Protein AF-A0A1Q7F848-F1 (afdb_monomer_lite)

Foldseek 3Di:
DPDDLVVLLVLLVVLQVVVVVCVVPPPDDLVLQLLLQQLLCCVPPVPCLCVVQVVVCVVPVDGDDRNRDRHDDPPSVSSVVLNVLNVDDSVRSSVVVVVVVVVVLVVVLVVVCVVVVDPDSNPVSVSSSVCSVCVVVVVVVVVVVVVVVVD

Sequence (151 aa):
MFMWPAFYWALAAVFWIRLVVLTAVTPRRPDTEGMWEGAHAYLTDPAHMYDAAAAYLARTHVIAPPGTLDAFVSPPPVAILAIPIALLPKQIGVQVWTAIDGAAILASLVLLFVLLAPRHRLATPVFWLIAAYFPPLFADLAAGQRGALRR

Secondary structure (DSSP, 8-state):
----HHHHHHHHHHHHHHHHHHHHH----HHHHHHHHHHHHHHH-TTTTTHHHHHHHHHHSSPPPTTSSTT--SSHHHHHHHHHHHTS-HHHHHHHHHHHHHHHHHHHHHHHHHHH---STTHHHHHHHHHHH-HHHHHHHHHHHHHHTT-

Radius of gyration: 19.14 Å; chains: 1; bounding box: 46×34×57 Å

Structure (mmCIF, N/CA/C/O backbone):
data_AF-A0A1Q7F848-F1
#
_entry.id   AF-A0A1Q7F848-F1
#
loop_
_atom_site.group_PDB
_atom_site.id
_atom_site.type_symbol
_atom_site.label_atom_id
_atom_site.label_alt_id
_atom_site.label_comp_id
_atom_site.label_asym_id
_atom_site.label_entity_id
_atom_site.label_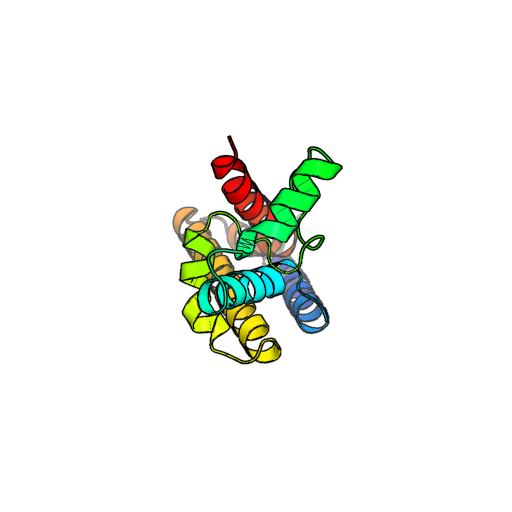seq_id
_atom_site.pdbx_PDB_ins_code
_atom_site.Cartn_x
_atom_site.Cartn_y
_atom_site.Cartn_z
_atom_site.occupancy
_atom_site.B_iso_or_equiv
_atom_site.auth_seq_id
_atom_site.auth_comp_id
_atom_site.auth_asym_id
_atom_site.auth_atom_id
_atom_site.pdbx_PDB_model_num
ATOM 1 N N . MET A 1 1 ? -30.527 1.388 25.561 1.00 46.25 1 MET A N 1
ATOM 2 C CA . MET A 1 1 ? -29.822 0.165 25.116 1.00 46.25 1 MET A CA 1
ATOM 3 C C . MET A 1 1 ? -28.390 0.237 25.622 1.00 46.25 1 MET A C 1
ATOM 5 O O . MET A 1 1 ? -27.682 1.169 25.267 1.00 46.25 1 MET A O 1
ATOM 9 N N . PHE A 1 2 ? -27.989 -0.668 26.515 1.00 54.28 2 PHE A N 1
ATOM 10 C CA . PHE A 1 2 ? -26.623 -0.725 27.048 1.00 54.28 2 PHE A CA 1
ATOM 11 C C . PHE A 1 2 ? -25.729 -1.333 25.956 1.00 54.28 2 PHE A C 1
ATOM 13 O O . PHE A 1 2 ? -25.717 -2.546 25.770 1.00 54.28 2 PHE A O 1
ATOM 20 N N . MET A 1 3 ? -25.075 -0.505 25.138 1.00 65.81 3 MET A N 1
ATOM 21 C CA . MET A 1 3 ? -24.185 -1.017 24.093 1.00 65.81 3 MET A CA 1
ATOM 22 C C . MET A 1 3 ? -22.845 -1.372 24.732 1.00 65.81 3 MET A C 1
ATOM 24 O O . MET A 1 3 ? -22.115 -0.500 25.201 1.00 65.81 3 MET A O 1
ATOM 28 N N . TRP A 1 4 ? -22.554 -2.668 24.804 1.00 81.19 4 TRP A N 1
ATOM 29 C CA . TRP A 1 4 ? -21.349 -3.182 25.439 1.00 81.19 4 TRP A CA 1
ATOM 30 C C . TRP A 1 4 ? -20.135 -2.914 24.539 1.00 81.19 4 TRP A C 1
ATOM 32 O O . TRP A 1 4 ? -20.142 -3.344 23.385 1.00 81.19 4 TRP A O 1
ATOM 42 N N . PRO A 1 5 ? -19.065 -2.267 25.038 1.00 83.69 5 PRO A N 1
ATOM 43 C CA . PRO A 1 5 ? -17.845 -2.029 24.260 1.00 83.69 5 PRO A CA 1
ATOM 44 C C . PRO A 1 5 ? -17.271 -3.300 23.615 1.00 83.69 5 PRO A C 1
ATOM 46 O O . PRO A 1 5 ? -16.729 -3.245 22.514 1.00 83.69 5 PRO A O 1
ATOM 49 N N . ALA A 1 6 ? -17.440 -4.452 24.274 1.00 87.75 6 ALA A N 1
ATOM 50 C CA . ALA A 1 6 ? -17.009 -5.759 23.784 1.00 87.75 6 ALA A CA 1
ATOM 51 C C . ALA A 1 6 ? -17.639 -6.143 22.433 1.00 87.75 6 ALA A C 1
ATOM 53 O O . ALA A 1 6 ? -16.966 -6.728 21.590 1.00 87.75 6 ALA A O 1
ATOM 54 N N . PHE A 1 7 ? -18.900 -5.770 22.195 1.00 89.88 7 PHE A N 1
ATOM 55 C CA . PHE A 1 7 ? -19.586 -6.054 20.934 1.00 89.88 7 PHE A CA 1
ATOM 56 C C . PHE A 1 7 ? -18.908 -5.352 19.750 1.00 89.88 7 PHE A C 1
ATOM 58 O O . PHE A 1 7 ? -18.654 -5.965 18.716 1.00 89.88 7 PHE A O 1
ATOM 65 N N . TYR A 1 8 ? -18.545 -4.078 19.917 1.00 89.25 8 TYR A N 1
ATOM 66 C CA . TYR A 1 8 ? -17.869 -3.315 18.867 1.00 89.25 8 TYR A CA 1
ATOM 67 C C . TYR A 1 8 ? -16.440 -3.787 18.621 1.00 89.25 8 TYR A C 1
ATOM 69 O O . TYR A 1 8 ? -15.997 -3.798 17.477 1.00 89.25 8 TYR A O 1
ATOM 77 N N . TRP A 1 9 ? -15.735 -4.224 19.667 1.00 92.56 9 TRP A N 1
ATOM 78 C CA . TRP A 1 9 ? -14.431 -4.864 19.507 1.00 92.56 9 TRP A CA 1
ATOM 79 C C . TRP A 1 9 ? -14.522 -6.174 18.726 1.00 92.56 9 TRP A C 1
ATOM 81 O O . TRP A 1 9 ? -13.710 -6.399 17.832 1.00 92.56 9 TRP A O 1
ATOM 91 N N . ALA A 1 10 ? -15.526 -7.006 19.014 1.00 92.00 10 ALA A N 1
ATOM 92 C CA . ALA A 1 10 ? -15.754 -8.242 18.274 1.00 92.00 10 ALA A CA 1
ATOM 93 C C . ALA A 1 10 ? -16.041 -7.961 16.790 1.00 92.00 10 ALA A C 1
ATOM 95 O O . ALA A 1 10 ? -15.434 -8.581 15.919 1.00 92.00 10 ALA A O 1
ATOM 96 N N . LEU A 1 11 ? -16.898 -6.978 16.489 1.00 91.88 11 LEU A N 1
ATOM 97 C CA . LEU A 1 11 ? -17.156 -6.564 15.107 1.00 91.88 11 LEU A CA 1
ATOM 98 C C . LEU A 1 11 ? -15.895 -6.036 14.418 1.00 91.88 11 LEU A C 1
ATOM 100 O O . LEU A 1 11 ? -15.599 -6.450 13.299 1.00 91.88 11 LEU A O 1
ATOM 104 N N . ALA A 1 12 ? -15.137 -5.159 15.080 1.00 90.81 12 ALA A N 1
ATOM 105 C CA . ALA A 1 12 ? -13.891 -4.637 14.530 1.00 90.81 12 ALA A CA 1
ATOM 106 C C . ALA A 1 12 ? -12.924 -5.781 14.191 1.00 90.81 12 ALA A C 1
ATOM 108 O O . ALA A 1 12 ? -12.391 -5.819 13.083 1.00 90.81 12 ALA A O 1
ATOM 109 N N . ALA A 1 13 ? -12.761 -6.752 15.096 1.00 91.31 13 ALA A N 1
ATOM 110 C CA . ALA A 1 13 ? -11.918 -7.922 14.869 1.00 91.31 13 ALA A CA 1
ATOM 111 C C . ALA A 1 13 ? -12.360 -8.724 13.635 1.00 91.31 13 ALA A C 1
ATOM 113 O O . ALA A 1 13 ? -11.523 -9.065 12.802 1.00 91.31 13 ALA A O 1
ATOM 114 N N . VAL A 1 14 ? -13.664 -8.969 13.466 1.00 93.81 14 VAL A N 1
ATOM 115 C CA . VAL A 1 14 ? -14.200 -9.674 12.288 1.00 93.81 14 VAL A CA 1
ATOM 116 C C . VAL A 1 14 ? -13.842 -8.949 10.988 1.00 93.81 14 VAL A C 1
ATOM 118 O O . VAL A 1 14 ? -13.380 -9.588 10.040 1.00 93.81 14 VAL A O 1
ATOM 121 N N . PHE A 1 15 ? -14.009 -7.626 10.929 1.00 90.44 15 PHE A N 1
ATOM 122 C CA . PHE A 1 15 ? -13.695 -6.862 9.717 1.00 90.44 15 PHE A CA 1
ATOM 123 C C . PHE A 1 15 ? -12.194 -6.788 9.430 1.00 90.44 15 PHE A C 1
ATOM 125 O O . PHE A 1 15 ? -11.798 -6.917 8.272 1.00 90.44 15 PHE A O 1
ATOM 132 N N . TRP A 1 16 ? -11.354 -6.671 10.460 1.00 88.31 16 TRP A N 1
ATOM 133 C CA . TRP A 1 16 ? -9.899 -6.736 10.302 1.00 88.31 16 TRP A CA 1
ATOM 134 C C . TRP A 1 16 ? -9.431 -8.109 9.812 1.00 88.31 16 TRP A C 1
ATOM 136 O O . TRP A 1 16 ? -8.642 -8.183 8.873 1.00 88.31 16 TRP A O 1
ATOM 146 N N . ILE A 1 17 ? -9.955 -9.199 10.382 1.00 90.88 17 ILE A N 1
ATOM 147 C CA . ILE A 1 17 ? -9.649 -10.561 9.918 1.00 90.88 17 ILE A CA 1
ATOM 148 C C . ILE A 1 17 ? -10.075 -10.720 8.459 1.00 90.88 17 ILE A C 1
ATOM 150 O O . ILE A 1 17 ? -9.287 -11.187 7.639 1.00 90.88 17 ILE A O 1
ATOM 154 N N . ARG A 1 18 ? -11.290 -10.281 8.108 1.00 88.62 18 ARG A N 1
ATOM 155 C CA . ARG A 1 18 ? -11.772 -10.295 6.723 1.00 88.62 18 ARG A CA 1
ATOM 156 C C . ARG A 1 18 ? -10.825 -9.533 5.795 1.00 88.62 18 ARG A C 1
ATOM 158 O O . ARG A 1 18 ? -10.496 -10.056 4.735 1.00 88.62 18 ARG A O 1
ATOM 165 N N . LEU A 1 19 ? -10.385 -8.333 6.176 1.00 85.25 19 LEU A N 1
ATOM 166 C CA . LEU A 1 19 ? -9.449 -7.527 5.387 1.00 85.25 19 LEU A CA 1
ATOM 167 C C . LEU A 1 19 ? -8.128 -8.271 5.152 1.00 85.25 19 LEU A C 1
ATOM 169 O O . LEU A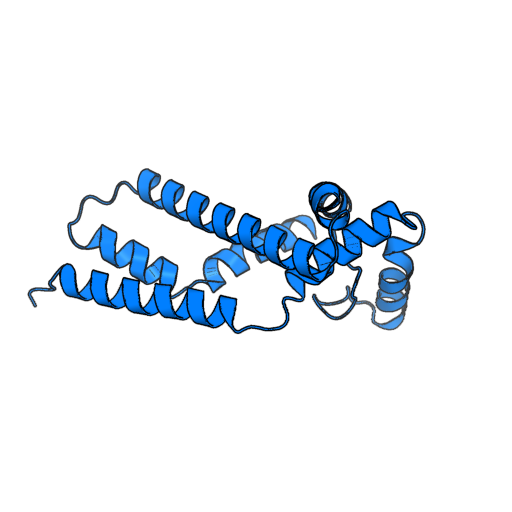 1 19 ? -7.674 -8.354 4.012 1.00 85.25 19 LEU A O 1
ATOM 173 N N . VAL A 1 20 ? -7.540 -8.849 6.203 1.00 85.00 20 VAL A N 1
ATOM 174 C CA . VAL A 1 20 ? -6.282 -9.607 6.110 1.00 85.00 20 VAL A CA 1
ATOM 175 C C . VAL A 1 20 ? -6.446 -10.838 5.224 1.00 85.00 20 VAL A C 1
ATOM 177 O O . VAL A 1 20 ? -5.630 -11.057 4.331 1.00 85.00 20 VAL A O 1
ATOM 180 N N . VAL A 1 21 ? -7.520 -11.610 5.416 1.00 87.19 21 VAL A N 1
ATOM 181 C CA . VAL A 1 21 ? -7.805 -12.805 4.611 1.00 87.19 21 VAL A CA 1
ATOM 182 C C . VAL A 1 21 ? -7.979 -12.431 3.145 1.00 87.19 21 VAL A C 1
ATOM 184 O O . VAL A 1 21 ? -7.303 -13.010 2.301 1.00 87.19 21 VAL A O 1
ATOM 187 N N . LEU A 1 22 ? -8.819 -11.436 2.836 1.00 83.75 22 LEU A N 1
ATOM 188 C CA . LEU A 1 22 ? -9.024 -10.975 1.460 1.00 83.75 22 LEU A CA 1
ATOM 189 C C . LEU A 1 22 ? -7.715 -10.486 0.835 1.00 83.75 22 LEU A C 1
ATOM 191 O O . LEU A 1 22 ? -7.414 -10.836 -0.302 1.00 83.75 22 LEU A O 1
ATOM 195 N N . THR A 1 23 ? -6.900 -9.751 1.589 1.00 79.44 23 THR A N 1
ATOM 196 C CA . THR A 1 23 ? -5.591 -9.282 1.117 1.00 79.44 23 THR A CA 1
ATOM 197 C C . THR A 1 23 ? -4.648 -10.448 0.817 1.00 79.44 23 THR A C 1
ATOM 199 O O . THR A 1 23 ? -3.952 -10.414 -0.197 1.00 79.44 23 THR A O 1
ATOM 202 N N . ALA A 1 24 ? -4.631 -11.485 1.658 1.00 81.75 24 ALA A N 1
ATOM 203 C CA . ALA A 1 24 ? -3.757 -12.647 1.508 1.00 81.75 24 ALA A CA 1
ATOM 204 C C . ALA A 1 24 ? -4.163 -13.565 0.345 1.00 81.75 24 ALA A C 1
ATOM 206 O O . ALA A 1 24 ? -3.291 -14.098 -0.336 1.00 81.75 24 ALA A O 1
ATOM 207 N N . VAL A 1 25 ? -5.467 -13.744 0.102 1.00 83.94 25 VAL A N 1
ATOM 208 C CA . VAL A 1 25 ? -5.964 -14.641 -0.959 1.00 83.94 25 VAL A CA 1
ATOM 209 C C . VAL A 1 25 ? -6.091 -13.966 -2.324 1.00 83.94 25 VAL A C 1
ATOM 211 O O . VAL A 1 25 ? -6.320 -14.656 -3.312 1.00 83.94 25 VAL A O 1
ATOM 214 N N . THR A 1 26 ? -5.960 -12.637 -2.402 1.00 80.12 26 THR A N 1
ATOM 215 C CA . THR A 1 26 ? -6.032 -11.904 -3.673 1.00 80.12 26 THR A CA 1
ATOM 216 C C . THR A 1 26 ? -4.745 -12.134 -4.480 1.00 80.12 26 THR A C 1
ATOM 218 O O . THR A 1 26 ? -3.682 -11.671 -4.062 1.00 80.12 26 THR A O 1
ATOM 221 N N . PRO A 1 27 ? -4.812 -12.822 -5.637 1.00 71.25 27 PRO A N 1
ATOM 222 C CA . PRO A 1 27 ? -3.623 -13.304 -6.344 1.00 71.25 27 PRO A CA 1
ATOM 223 C C . PRO A 1 27 ? -2.935 -12.235 -7.201 1.00 71.25 27 PRO A C 1
ATOM 225 O O . PRO A 1 27 ? -1.772 -12.404 -7.555 1.00 71.25 27 PRO A O 1
ATOM 228 N N . ARG A 1 28 ? -3.639 -11.152 -7.552 1.00 76.50 28 ARG A N 1
ATOM 229 C CA . ARG A 1 28 ? -3.103 -10.040 -8.345 1.00 76.50 28 ARG A CA 1
ATOM 230 C C . ARG A 1 28 ? -3.324 -8.710 -7.657 1.00 76.50 28 ARG A C 1
ATOM 232 O O . ARG A 1 28 ? -4.400 -8.467 -7.112 1.00 76.50 28 ARG A O 1
ATOM 239 N N . ARG A 1 29 ? -2.321 -7.841 -7.732 1.00 77.12 29 ARG A N 1
ATOM 240 C CA . ARG A 1 29 ? -2.362 -6.484 -7.176 1.00 77.12 29 ARG A CA 1
ATOM 241 C C . ARG A 1 29 ? -1.880 -5.511 -8.252 1.00 77.12 29 ARG A C 1
ATOM 243 O O . ARG A 1 29 ? -0.717 -5.119 -8.208 1.00 77.12 29 ARG A O 1
ATOM 250 N N . PRO A 1 30 ? -2.748 -5.129 -9.209 1.00 75.38 30 PRO A N 1
ATOM 251 C CA . PRO A 1 30 ? -2.366 -4.308 -10.361 1.00 75.38 30 PRO A CA 1
ATOM 252 C C . PRO A 1 30 ? -1.671 -3.007 -9.955 1.00 75.38 30 PRO A C 1
ATOM 254 O O . PRO A 1 30 ? -0.692 -2.603 -10.566 1.00 75.38 30 PRO A O 1
ATOM 257 N N . ASP A 1 31 ? -2.136 -2.391 -8.870 1.00 73.12 31 ASP A N 1
ATOM 258 C CA . ASP A 1 31 ? -1.594 -1.143 -8.337 1.00 73.12 31 ASP A CA 1
ATOM 259 C C . ASP A 1 31 ? -0.124 -1.295 -7.928 1.00 73.12 31 ASP A C 1
ATOM 261 O O . ASP A 1 31 ? 0.707 -0.440 -8.220 1.00 73.12 31 ASP A O 1
ATOM 265 N N . THR A 1 32 ? 0.195 -2.402 -7.256 1.00 78.94 32 THR A N 1
ATOM 266 C CA . THR A 1 32 ? 1.537 -2.713 -6.762 1.00 78.94 32 THR A CA 1
ATOM 267 C C . THR A 1 32 ? 2.433 -3.284 -7.861 1.00 78.94 32 THR A C 1
ATOM 269 O O . THR A 1 32 ? 3.619 -2.966 -7.925 1.00 78.94 32 THR A O 1
ATOM 272 N N . GLU A 1 33 ? 1.870 -4.120 -8.734 1.00 83.88 33 GLU A N 1
ATOM 273 C CA . GLU A 1 33 ? 2.547 -4.637 -9.924 1.00 83.88 33 GLU A CA 1
ATOM 274 C C . GLU A 1 33 ? 2.993 -3.482 -10.823 1.00 83.88 33 GLU A C 1
ATOM 276 O O . GLU A 1 33 ? 4.163 -3.446 -11.200 1.00 83.88 33 GLU A O 1
ATOM 281 N N . GLY A 1 34 ? 2.128 -2.484 -11.025 1.00 79.81 34 GLY A N 1
ATOM 282 C CA . GLY A 1 34 ? 2.458 -1.276 -11.771 1.00 79.81 34 GLY A CA 1
ATOM 283 C C . GLY A 1 34 ? 3.613 -0.488 -11.151 1.00 79.81 34 GLY A C 1
ATOM 284 O O . GLY A 1 34 ? 4.483 -0.027 -11.880 1.00 79.81 34 GLY A O 1
ATOM 285 N N . MET A 1 35 ? 3.697 -0.383 -9.816 1.00 83.31 35 MET A N 1
ATOM 286 C CA . MET A 1 35 ? 4.837 0.275 -9.148 1.00 83.31 35 MET A CA 1
ATOM 287 C C . MET A 1 35 ? 6.161 -0.433 -9.438 1.00 83.31 35 MET A C 1
ATOM 289 O O . MET A 1 35 ? 7.163 0.227 -9.724 1.00 83.31 35 MET A O 1
ATOM 293 N N . TRP A 1 36 ? 6.161 -1.768 -9.400 1.00 88.25 36 TRP A N 1
ATOM 294 C CA . TRP A 1 36 ? 7.338 -2.556 -9.760 1.00 88.25 36 TRP A CA 1
ATOM 295 C C . TRP A 1 36 ? 7.688 -2.371 -11.240 1.00 88.25 36 TRP A C 1
ATOM 297 O O . TRP A 1 36 ? 8.843 -2.109 -11.562 1.00 88.25 36 TRP A O 1
ATOM 307 N N . GLU A 1 37 ? 6.701 -2.453 -12.133 1.00 86.00 37 GLU A N 1
ATOM 308 C CA . GLU A 1 37 ? 6.900 -2.350 -13.584 1.00 86.00 37 GLU A CA 1
ATOM 309 C C . GLU A 1 37 ? 7.392 -0.967 -14.001 1.00 86.00 37 GLU A C 1
ATOM 311 O O . GLU A 1 37 ? 8.330 -0.865 -14.789 1.00 86.00 37 GLU A O 1
ATOM 316 N N . GLY A 1 38 ? 6.840 0.096 -13.419 1.00 84.25 38 GLY A N 1
ATOM 317 C CA . GLY A 1 38 ? 7.290 1.455 -13.688 1.00 84.25 38 GLY A CA 1
ATOM 318 C C . GLY A 1 38 ? 8.712 1.718 -13.193 1.00 84.25 38 GLY A C 1
ATOM 319 O O . GLY A 1 38 ? 9.517 2.301 -13.913 1.00 84.25 38 GLY A O 1
ATOM 320 N N . ALA A 1 39 ? 9.066 1.256 -11.993 1.00 87.50 39 ALA A N 1
ATOM 321 C CA . ALA A 1 39 ? 10.432 1.387 -11.488 1.00 87.50 39 ALA A CA 1
ATOM 322 C C . ALA A 1 39 ? 11.433 0.508 -12.254 1.00 87.50 39 ALA A C 1
ATOM 324 O O . ALA A 1 39 ? 12.563 0.927 -12.500 1.00 87.50 39 ALA A O 1
ATOM 325 N N . HIS A 1 40 ? 11.021 -0.685 -12.683 1.00 88.00 40 HIS A N 1
ATOM 326 C CA . HIS A 1 40 ? 11.847 -1.550 -13.517 1.00 88.00 40 HIS A CA 1
ATOM 327 C C . HIS A 1 40 ? 12.089 -0.938 -14.905 1.00 88.00 40 HIS A C 1
ATOM 329 O O . HIS A 1 40 ? 13.227 -0.922 -15.375 1.00 88.00 40 HIS A O 1
ATOM 335 N N . ALA A 1 41 ? 11.056 -0.365 -15.529 1.00 85.62 41 ALA A N 1
ATOM 336 C CA . ALA A 1 41 ? 11.180 0.377 -16.783 1.00 85.62 41 ALA A CA 1
ATOM 337 C C . ALA A 1 41 ? 12.103 1.595 -16.629 1.00 85.62 41 ALA A C 1
ATOM 339 O O . ALA A 1 41 ? 12.976 1.808 -17.463 1.00 85.62 41 ALA A O 1
ATOM 340 N N . TYR A 1 42 ? 11.999 2.331 -15.517 1.00 86.38 42 TYR A N 1
ATOM 341 C CA . TYR A 1 42 ? 12.901 3.446 -15.217 1.00 86.38 42 TYR A CA 1
ATOM 342 C C . TYR A 1 42 ? 14.379 3.018 -15.135 1.00 86.38 42 TYR A C 1
ATOM 344 O O . TYR A 1 42 ? 15.262 3.760 -15.557 1.00 86.38 42 TYR A O 1
ATOM 352 N N . LEU A 1 43 ? 14.664 1.825 -14.602 1.00 87.38 43 LEU A N 1
ATOM 353 C CA . LEU A 1 43 ? 16.031 1.300 -14.491 1.00 87.38 43 LEU A CA 1
ATOM 354 C C . LEU A 1 43 ? 16.585 0.741 -15.808 1.00 87.38 43 LEU A C 1
ATOM 356 O O . LEU A 1 43 ? 17.801 0.726 -15.989 1.00 87.38 43 LEU A O 1
ATOM 360 N N . THR A 1 44 ? 15.720 0.237 -16.687 1.00 89.12 44 THR A N 1
ATOM 361 C CA . THR A 1 44 ? 16.126 -0.524 -17.881 1.00 89.12 44 THR A CA 1
ATOM 362 C C . THR A 1 44 ? 16.062 0.295 -19.164 1.00 89.12 44 THR A C 1
ATOM 364 O O . THR A 1 44 ? 16.983 0.212 -19.973 1.00 89.12 44 THR A O 1
ATOM 367 N N . ASP A 1 45 ? 15.020 1.106 -19.337 1.00 86.06 45 ASP A N 1
ATOM 368 C CA . ASP A 1 45 ? 14.833 1.976 -20.497 1.00 86.06 45 ASP A CA 1
ATOM 369 C C . ASP A 1 45 ? 14.011 3.231 -20.126 1.00 86.06 45 ASP A C 1
ATOM 371 O O . ASP A 1 45 ? 12.832 3.362 -20.478 1.00 86.06 45 ASP A O 1
ATOM 375 N N . PRO A 1 46 ? 14.611 4.184 -19.386 1.00 83.62 46 PRO A N 1
ATOM 376 C CA . PRO A 1 46 ? 13.901 5.371 -18.912 1.00 83.62 46 PRO A CA 1
ATOM 377 C C . PRO A 1 46 ? 13.400 6.272 -20.049 1.00 83.62 46 PRO A C 1
ATOM 379 O O . PRO A 1 46 ? 12.453 7.030 -19.842 1.00 83.62 46 PRO A O 1
ATOM 382 N N . ALA A 1 47 ? 14.019 6.207 -21.234 1.00 84.00 47 ALA A N 1
ATOM 383 C CA . ALA A 1 47 ? 13.653 7.039 -22.377 1.00 84.00 47 ALA A CA 1
ATOM 384 C C . ALA A 1 47 ? 12.312 6.621 -22.999 1.00 84.00 47 ALA A C 1
ATOM 386 O O . ALA A 1 47 ? 11.550 7.493 -23.412 1.00 84.00 47 ALA A O 1
ATOM 387 N N . HIS A 1 48 ? 12.003 5.320 -23.004 1.00 83.06 48 HIS A N 1
ATOM 388 C CA . HIS A 1 48 ? 10.798 4.765 -23.638 1.00 83.06 48 HIS A CA 1
ATOM 389 C C . HIS A 1 48 ? 9.737 4.294 -22.630 1.00 83.06 48 HIS A C 1
ATOM 391 O O . HIS A 1 48 ? 8.705 3.735 -23.006 1.00 83.06 48 HIS A O 1
ATOM 397 N N . MET A 1 49 ? 9.939 4.558 -21.334 1.00 79.88 49 MET A N 1
ATOM 398 C CA . MET A 1 49 ? 9.024 4.168 -20.252 1.00 79.88 49 MET A CA 1
ATOM 399 C C . MET A 1 49 ? 7.566 4.618 -20.484 1.00 79.88 49 MET A C 1
ATOM 401 O O . MET A 1 49 ? 6.632 3.947 -20.045 1.00 79.88 49 MET A O 1
ATOM 405 N N . TYR A 1 50 ? 7.350 5.734 -21.187 1.00 81.75 50 TYR A N 1
ATOM 406 C CA . TYR A 1 50 ? 6.018 6.290 -21.445 1.00 81.75 50 TYR A CA 1
ATOM 407 C C . TYR A 1 50 ? 5.492 6.047 -22.862 1.00 81.75 50 TYR A C 1
ATOM 409 O O . TYR A 1 50 ? 4.379 6.481 -23.157 1.00 81.75 50 TYR A O 1
ATOM 417 N N . ASP A 1 51 ? 6.207 5.328 -23.726 1.00 86.44 51 ASP A N 1
ATOM 418 C CA . ASP A 1 51 ? 5.814 5.144 -25.130 1.00 86.44 51 ASP A CA 1
ATOM 419 C C . ASP A 1 51 ? 4.462 4.444 -25.270 1.00 86.44 51 ASP A C 1
ATOM 421 O O . ASP A 1 51 ? 3.596 4.871 -26.037 1.00 86.44 51 ASP A O 1
ATOM 425 N N . ALA A 1 52 ? 4.233 3.398 -24.471 1.00 81.88 52 ALA A N 1
ATOM 426 C CA . ALA A 1 52 ? 2.959 2.684 -24.453 1.00 81.88 52 ALA A CA 1
ATOM 427 C C . ALA A 1 52 ? 1.803 3.590 -23.991 1.00 81.88 52 ALA A C 1
ATOM 429 O O . ALA A 1 52 ? 0.701 3.531 -24.543 1.00 81.88 52 ALA A O 1
ATOM 430 N N . ALA A 1 53 ? 2.065 4.469 -23.020 1.00 79.44 53 ALA A N 1
ATOM 431 C CA . ALA A 1 53 ? 1.093 5.438 -22.526 1.00 79.44 53 ALA A CA 1
ATOM 432 C C . ALA A 1 53 ? 0.823 6.551 -23.543 1.00 79.44 53 ALA A C 1
ATOM 434 O O . ALA A 1 53 ? -0.334 6.911 -23.753 1.00 79.44 53 ALA A O 1
ATOM 435 N N . ALA A 1 54 ? 1.859 7.041 -24.224 1.00 83.06 54 ALA A N 1
ATOM 436 C CA . ALA A 1 54 ? 1.745 8.015 -25.300 1.00 83.06 54 ALA A CA 1
ATOM 437 C C . ALA A 1 54 ? 0.945 7.443 -26.479 1.00 83.06 54 ALA A C 1
ATOM 439 O O . ALA A 1 54 ? 0.023 8.093 -26.970 1.00 83.06 54 ALA A O 1
ATOM 440 N N . ALA A 1 55 ? 1.214 6.197 -26.877 1.00 86.94 55 ALA A N 1
ATOM 441 C CA . ALA A 1 55 ? 0.464 5.510 -27.924 1.00 86.94 55 ALA A CA 1
ATOM 442 C C . ALA A 1 55 ? -1.001 5.254 -27.525 1.00 86.94 55 ALA A C 1
ATOM 444 O O . ALA A 1 55 ? -1.904 5.381 -28.356 1.00 86.94 55 ALA A O 1
ATOM 445 N N . TYR A 1 56 ? -1.261 4.902 -26.261 1.00 83.19 56 TYR A N 1
ATOM 446 C CA . TYR A 1 56 ? -2.621 4.742 -25.744 1.00 83.19 56 TYR A CA 1
ATOM 447 C C . TYR A 1 56 ? -3.382 6.072 -25.746 1.00 83.19 56 TYR A C 1
ATOM 449 O O . TYR A 1 56 ? -4.508 6.132 -26.248 1.00 83.19 56 TYR A O 1
ATOM 457 N N . LEU A 1 57 ? -2.755 7.139 -25.246 1.00 84.06 57 LEU A N 1
ATOM 458 C CA . LEU A 1 57 ? -3.318 8.486 -25.218 1.00 84.06 57 LEU A CA 1
ATOM 459 C C . LEU A 1 57 ? -3.593 8.999 -26.635 1.00 84.06 57 LEU A C 1
ATOM 461 O O . LEU A 1 57 ? -4.667 9.533 -26.885 1.00 84.06 57 LEU A O 1
ATOM 465 N N . ALA A 1 58 ? -2.679 8.771 -27.578 1.00 87.06 58 ALA A N 1
ATOM 466 C CA . ALA A 1 58 ? -2.848 9.174 -28.972 1.00 87.06 58 ALA A CA 1
ATOM 467 C C . ALA A 1 58 ? -4.043 8.484 -29.652 1.00 87.06 58 ALA A C 1
ATOM 469 O O . ALA A 1 58 ? -4.712 9.087 -30.486 1.00 87.06 58 ALA A O 1
ATOM 470 N N . ARG A 1 59 ? -4.339 7.225 -29.296 1.00 87.94 59 ARG A N 1
ATOM 471 C CA . ARG A 1 59 ? -5.483 6.486 -29.858 1.00 87.94 59 ARG A CA 1
ATOM 472 C C . ARG A 1 59 ? -6.801 6.821 -29.170 1.00 87.94 59 ARG A C 1
ATOM 474 O O . ARG A 1 59 ? -7.820 6.999 -29.829 1.00 87.94 59 ARG A O 1
ATOM 481 N N . THR A 1 60 ? -6.797 6.861 -27.843 1.00 84.44 60 THR A N 1
ATOM 482 C CA . THR A 1 60 ? -8.028 6.906 -27.038 1.00 84.44 60 THR A CA 1
ATOM 483 C C . THR A 1 60 ? -8.378 8.300 -26.544 1.00 84.44 60 THR A C 1
ATOM 485 O O . THR A 1 60 ? -9.503 8.511 -26.108 1.00 84.44 60 THR A O 1
ATOM 488 N N . HIS A 1 61 ? -7.440 9.247 -26.625 1.00 81.69 61 HIS A N 1
ATOM 489 C CA . HIS A 1 61 ? -7.560 10.606 -26.092 1.00 81.69 61 HIS A CA 1
ATOM 490 C C . HIS A 1 61 ? -7.801 10.642 -24.571 1.00 81.69 61 HIS A C 1
ATOM 492 O O . HIS A 1 61 ? -8.219 11.661 -24.024 1.00 81.69 61 HIS A O 1
ATOM 498 N N . VAL A 1 62 ? -7.521 9.535 -23.873 1.00 79.69 62 VAL A N 1
ATOM 499 C CA . VAL A 1 62 ? -7.685 9.388 -22.425 1.00 79.69 62 VAL A CA 1
ATOM 500 C C . VAL A 1 62 ? -6.420 8.766 -21.832 1.00 79.69 62 VAL A C 1
ATOM 502 O O . VAL A 1 62 ? -5.748 7.951 -22.462 1.00 79.69 62 VAL A O 1
ATOM 505 N N . ILE A 1 63 ? -6.082 9.154 -20.601 1.00 71.06 63 ILE A N 1
ATOM 506 C CA . ILE A 1 63 ? -4.996 8.525 -19.843 1.00 71.06 63 ILE A CA 1
ATOM 507 C C . ILE A 1 63 ? -5.418 7.101 -19.475 1.00 71.06 63 ILE A C 1
ATOM 509 O O . ILE A 1 63 ? -6.511 6.889 -18.953 1.00 71.06 63 ILE A O 1
ATOM 513 N N . ALA A 1 64 ? -4.532 6.141 -19.720 1.00 69.12 64 ALA A N 1
ATOM 514 C CA . ALA A 1 64 ? -4.737 4.738 -19.395 1.00 69.12 64 ALA A CA 1
ATOM 515 C C . ALA A 1 64 ? -5.208 4.553 -17.932 1.00 69.12 64 ALA A C 1
ATOM 517 O O . ALA A 1 64 ? -4.517 4.999 -17.006 1.00 69.12 64 ALA A O 1
ATOM 518 N N . PRO A 1 65 ? -6.383 3.931 -17.698 1.00 65.69 65 PRO A N 1
ATOM 519 C CA . PRO A 1 65 ? -6.820 3.575 -16.353 1.00 65.69 65 PRO A CA 1
ATOM 520 C C . PRO A 1 65 ? -5.804 2.651 -15.658 1.00 65.69 65 PRO A C 1
ATOM 522 O O . PRO A 1 65 ? -5.113 1.885 -16.337 1.00 65.69 65 PRO A O 1
ATOM 525 N N . PRO A 1 66 ? -5.712 2.666 -14.317 1.00 62.69 66 PRO A N 1
ATOM 526 C CA . PRO A 1 66 ? -4.861 1.728 -13.582 1.00 62.69 66 PRO A CA 1
ATOM 527 C C . PRO A 1 66 ? -5.109 0.273 -14.011 1.00 62.69 66 PRO A C 1
ATOM 529 O O . PRO A 1 66 ? -6.257 -0.135 -14.179 1.00 62.69 66 PRO A O 1
ATOM 532 N N . GLY A 1 67 ? -4.036 -0.495 -14.221 1.00 63.41 67 GLY A N 1
ATOM 533 C CA . GLY A 1 67 ? -4.107 -1.896 -14.657 1.00 63.41 67 GLY A CA 1
ATOM 534 C C . GLY A 1 67 ? -4.384 -2.121 -16.151 1.00 63.41 67 GLY A C 1
ATOM 535 O O . GLY A 1 67 ? -4.494 -3.271 -16.563 1.00 63.41 67 GLY A O 1
ATOM 536 N N . THR A 1 68 ? -4.501 -1.065 -16.970 1.00 65.38 68 THR A N 1
ATOM 537 C CA . THR A 1 68 ? -4.603 -1.197 -18.444 1.00 65.38 68 THR A CA 1
ATOM 538 C C . THR A 1 68 ? -3.253 -1.171 -19.154 1.00 65.38 68 THR A C 1
ATOM 540 O O . THR A 1 68 ? -3.122 -1.720 -20.245 1.00 65.38 68 THR A O 1
ATOM 543 N N . LEU A 1 69 ? -2.255 -0.546 -18.532 1.00 65.62 69 LEU A N 1
ATOM 544 C CA . LEU A 1 69 ? -0.862 -0.580 -18.945 1.00 65.62 69 LEU A CA 1
ATOM 545 C C . LEU A 1 69 ? -0.042 -1.070 -17.759 1.00 65.62 69 LEU A C 1
ATOM 547 O O . LEU A 1 69 ? -0.154 -0.504 -16.672 1.00 65.62 69 LEU A O 1
ATOM 551 N N . ASP A 1 70 ? 0.782 -2.079 -18.009 1.00 57.75 70 ASP A N 1
ATOM 552 C CA . ASP A 1 70 ? 1.671 -2.686 -17.019 1.00 57.75 70 ASP A CA 1
ATOM 553 C C . ASP A 1 70 ? 2.636 -1.621 -16.435 1.00 57.75 70 ASP A C 1
ATOM 555 O O . ASP A 1 70 ? 2.665 -1.346 -15.240 1.00 57.75 70 ASP A O 1
ATOM 559 N N . ALA A 1 71 ? 3.325 -0.853 -17.285 1.00 58.94 71 ALA A N 1
ATOM 560 C CA . ALA A 1 71 ? 4.353 0.103 -16.850 1.00 58.94 71 ALA A CA 1
ATOM 561 C C . ALA A 1 71 ? 3.897 1.576 -16.737 1.00 58.94 71 ALA A C 1
ATOM 563 O O . ALA A 1 71 ? 4.685 2.483 -17.008 1.00 58.94 71 ALA A O 1
ATOM 564 N N . PHE A 1 72 ? 2.647 1.871 -16.354 1.00 64.44 72 PHE A N 1
ATOM 565 C CA . PHE A 1 72 ? 2.215 3.271 -16.186 1.00 64.44 72 PHE A CA 1
ATOM 566 C C . PHE A 1 72 ? 2.231 3.741 -14.723 1.00 64.44 72 PHE A C 1
ATOM 568 O O . PHE A 1 72 ? 1.208 3.752 -14.036 1.00 64.44 72 PHE A O 1
ATOM 575 N N . VAL A 1 73 ? 3.398 4.207 -14.264 1.00 65.31 73 VAL A N 1
ATOM 576 C CA . VAL A 1 73 ? 3.557 4.911 -12.979 1.00 65.31 73 VAL A CA 1
ATOM 577 C C . VAL A 1 73 ? 3.695 6.403 -13.234 1.00 65.31 73 VAL A C 1
ATOM 579 O O . VAL A 1 73 ? 4.600 6.845 -13.931 1.00 65.31 73 VAL A O 1
ATOM 582 N N . SER A 1 74 ? 2.798 7.195 -12.650 1.00 58.16 74 SER A N 1
ATOM 583 C CA . SER A 1 74 ? 2.835 8.654 -12.729 1.00 58.16 74 SER A CA 1
ATOM 584 C C . SER A 1 74 ? 2.538 9.260 -11.357 1.00 58.16 74 SER A C 1
ATOM 586 O O . SER A 1 74 ? 1.584 8.809 -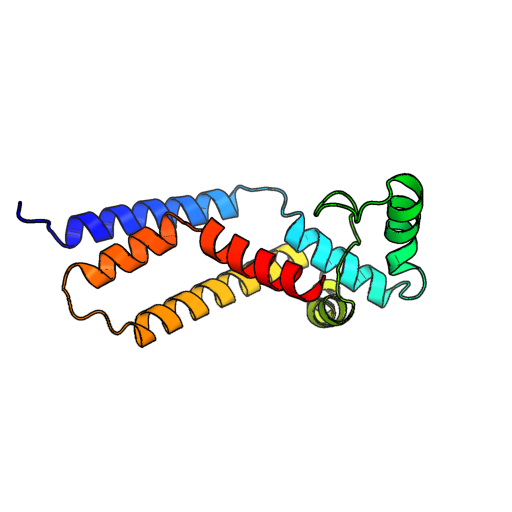10.707 1.00 58.16 74 SER A O 1
ATOM 588 N N . PRO A 1 75 ? 3.295 10.289 -10.922 1.00 65.00 75 PRO A N 1
ATOM 589 C CA . PRO A 1 75 ? 4.380 10.983 -11.644 1.00 65.00 75 PRO A CA 1
ATOM 590 C C . PRO A 1 75 ? 5.752 10.257 -11.594 1.00 65.00 75 PRO A C 1
ATOM 592 O O . PRO A 1 75 ? 5.956 9.428 -10.707 1.00 65.00 75 PRO A O 1
ATOM 595 N N . PRO A 1 76 ? 6.718 10.585 -12.488 1.00 66.62 76 PRO A N 1
ATOM 596 C CA . PRO A 1 76 ? 8.031 9.920 -12.570 1.00 66.62 76 PRO A CA 1
ATOM 597 C C . PRO A 1 76 ? 8.804 9.776 -11.243 1.00 66.62 76 PRO A C 1
ATOM 599 O O . PRO A 1 76 ? 9.410 8.727 -11.028 1.00 66.62 76 PRO A O 1
ATOM 602 N N . PRO A 1 77 ? 8.763 10.746 -10.302 1.00 73.94 77 PRO A N 1
ATOM 603 C CA . PRO A 1 77 ? 9.408 10.585 -8.998 1.00 73.94 77 PRO A CA 1
ATOM 604 C C . PRO A 1 77 ? 8.886 9.399 -8.174 1.00 73.94 77 PRO A C 1
ATOM 606 O O . PRO A 1 77 ? 9.616 8.867 -7.345 1.00 73.94 77 PRO A O 1
ATOM 609 N N . VAL A 1 78 ? 7.649 8.945 -8.406 1.00 73.69 78 VAL A N 1
ATOM 610 C CA . VAL A 1 78 ? 7.102 7.759 -7.727 1.00 73.69 78 VAL A CA 1
ATOM 611 C C . VAL A 1 78 ? 7.813 6.488 -8.191 1.00 73.69 78 VAL A C 1
ATOM 613 O O . VAL A 1 78 ? 8.085 5.614 -7.371 1.00 73.69 78 VAL A O 1
ATOM 616 N N . ALA A 1 79 ? 8.202 6.409 -9.468 1.00 78.56 79 ALA A N 1
ATOM 617 C CA . ALA A 1 79 ? 8.997 5.291 -9.973 1.00 78.56 79 ALA A CA 1
ATOM 618 C C . ALA A 1 79 ? 10.377 5.236 -9.295 1.00 78.56 79 ALA A C 1
ATOM 620 O O . ALA A 1 79 ? 10.857 4.155 -8.965 1.00 78.56 79 ALA A O 1
ATOM 621 N N . ILE A 1 80 ? 10.974 6.396 -8.992 1.00 83.44 80 ILE A N 1
ATOM 622 C CA . ILE A 1 80 ? 12.248 6.478 -8.260 1.00 83.44 80 ILE A CA 1
ATOM 623 C C . ILE A 1 80 ? 12.112 5.902 -6.844 1.00 83.44 80 ILE A C 1
ATOM 625 O O . ILE A 1 80 ? 12.974 5.143 -6.404 1.00 83.44 80 ILE A O 1
ATOM 629 N N . LEU A 1 81 ? 11.019 6.207 -6.139 1.00 83.38 81 LEU A N 1
ATOM 630 C CA . LEU A 1 81 ? 10.764 5.666 -4.796 1.00 83.38 81 LEU A CA 1
ATOM 631 C C . LEU A 1 81 ? 10.617 4.138 -4.791 1.00 83.38 81 LEU A C 1
ATOM 633 O O . LEU A 1 81 ? 10.954 3.491 -3.801 1.00 83.38 81 LEU A O 1
ATOM 637 N N . ALA A 1 82 ? 10.150 3.561 -5.898 1.00 85.69 82 ALA A N 1
ATOM 638 C CA . ALA A 1 82 ? 9.996 2.121 -6.063 1.00 85.69 82 ALA A CA 1
ATOM 639 C C . ALA A 1 82 ? 11.268 1.400 -6.554 1.00 85.69 82 ALA A C 1
ATOM 641 O O . ALA A 1 82 ? 11.289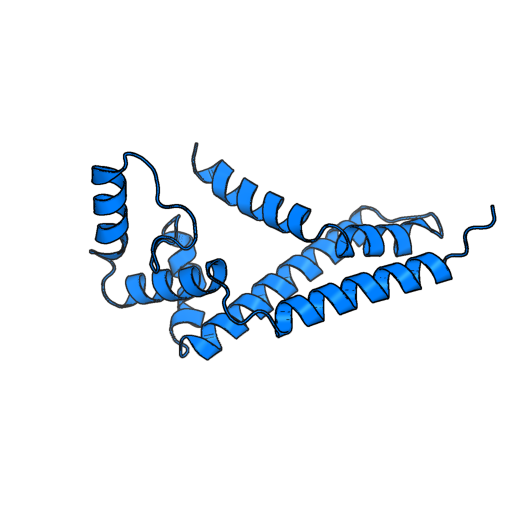 0.168 -6.546 1.00 85.69 82 ALA A O 1
ATOM 642 N N . ILE A 1 83 ? 12.357 2.115 -6.881 1.00 88.00 83 ILE A N 1
ATOM 643 C CA . ILE A 1 83 ? 13.634 1.517 -7.327 1.00 88.00 83 ILE A CA 1
ATOM 644 C C . ILE A 1 83 ? 14.147 0.423 -6.379 1.00 88.00 83 ILE A C 1
ATOM 646 O O . ILE A 1 83 ? 14.423 -0.672 -6.870 1.00 88.00 83 ILE A O 1
ATOM 650 N N . PRO A 1 84 ? 14.253 0.632 -5.047 1.00 89.44 84 PRO A N 1
ATOM 651 C CA . PRO A 1 84 ? 14.781 -0.400 -4.151 1.00 89.44 84 PRO A CA 1
ATOM 652 C C . PRO A 1 84 ? 13.977 -1.702 -4.203 1.00 89.44 84 PRO A C 1
ATOM 654 O O . PRO A 1 84 ? 14.518 -2.783 -3.987 1.00 89.44 84 PRO A O 1
ATOM 657 N N . ILE A 1 85 ? 12.685 -1.598 -4.513 1.00 90.44 85 ILE A N 1
ATOM 658 C CA . ILE A 1 85 ? 11.777 -2.735 -4.606 1.00 90.44 85 ILE A CA 1
ATOM 659 C C . ILE A 1 85 ? 11.842 -3.389 -5.989 1.00 90.44 85 ILE A C 1
ATOM 661 O O . ILE A 1 85 ? 11.760 -4.612 -6.089 1.00 90.44 85 ILE A O 1
ATOM 665 N N . ALA A 1 86 ? 12.055 -2.605 -7.046 1.00 88.62 86 ALA A N 1
ATOM 666 C CA . ALA A 1 86 ? 12.248 -3.106 -8.406 1.00 88.62 86 ALA A CA 1
ATOM 667 C C . ALA A 1 86 ? 13.547 -3.907 -8.594 1.00 88.62 86 ALA A C 1
ATOM 669 O O . ALA A 1 86 ? 13.651 -4.686 -9.539 1.00 88.62 86 ALA A O 1
ATOM 670 N N . LEU A 1 87 ? 14.517 -3.762 -7.683 1.00 90.75 87 LEU A N 1
ATOM 671 C CA . LEU A 1 87 ? 15.714 -4.612 -7.633 1.00 90.75 87 LEU A CA 1
ATOM 672 C C . LEU A 1 87 ? 15.409 -6.051 -7.185 1.00 90.75 87 LEU A C 1
ATOM 674 O O . LEU A 1 87 ? 16.208 -6.956 -7.426 1.00 90.75 87 LEU A O 1
ATOM 678 N N . LEU A 1 88 ? 14.270 -6.278 -6.527 1.00 91.88 88 LEU A N 1
ATOM 679 C CA . LEU A 1 88 ? 13.827 -7.607 -6.119 1.00 91.88 88 LEU A CA 1
ATOM 680 C C . LEU A 1 88 ? 13.067 -8.297 -7.265 1.00 91.88 88 LEU A C 1
ATOM 682 O O . LEU A 1 88 ? 12.410 -7.623 -8.065 1.00 91.88 88 LEU A O 1
ATOM 686 N N . PRO A 1 89 ? 13.056 -9.645 -7.317 1.00 92.62 89 PRO A N 1
ATOM 687 C CA . PRO A 1 89 ? 12.178 -10.380 -8.225 1.00 92.62 89 PRO A CA 1
ATOM 688 C C . PRO A 1 89 ? 10.725 -9.920 -8.066 1.00 92.62 89 PRO A C 1
ATOM 690 O O . PRO A 1 89 ? 10.261 -9.794 -6.932 1.00 92.62 89 PRO A O 1
ATOM 693 N N . LYS A 1 90 ? 9.990 -9.718 -9.171 1.00 87.19 90 LYS A N 1
ATOM 694 C CA . LYS A 1 90 ? 8.625 -9.143 -9.176 1.00 87.19 90 LYS A CA 1
ATOM 695 C C . LYS A 1 90 ? 7.708 -9.733 -8.101 1.00 87.19 90 LYS A C 1
ATOM 697 O O . LYS A 1 90 ? 7.061 -8.992 -7.372 1.00 87.19 90 LYS A O 1
ATOM 702 N N . GLN A 1 91 ? 7.702 -11.059 -7.942 1.00 87.44 91 GLN A N 1
ATOM 703 C CA . GLN A 1 91 ? 6.871 -11.739 -6.939 1.00 87.44 91 GLN A CA 1
ATOM 704 C C . GLN A 1 91 ? 7.197 -11.317 -5.498 1.00 87.44 91 GLN A C 1
ATOM 706 O O . GLN A 1 91 ? 6.293 -11.191 -4.678 1.00 87.44 91 GLN A O 1
ATOM 711 N N . ILE A 1 92 ? 8.473 -11.074 -5.192 1.00 89.69 92 ILE A N 1
ATOM 712 C CA . ILE A 1 92 ? 8.935 -10.618 -3.877 1.00 89.69 92 ILE A CA 1
ATOM 713 C C . ILE A 1 92 ? 8.704 -9.113 -3.747 1.00 89.69 92 ILE A C 1
ATOM 715 O O . ILE A 1 92 ? 8.138 -8.669 -2.750 1.00 89.69 92 ILE A O 1
ATOM 719 N N . GLY A 1 93 ? 9.088 -8.336 -4.764 1.00 88.38 93 GLY A N 1
ATOM 720 C CA . GLY A 1 93 ? 8.935 -6.883 -4.771 1.00 88.38 93 GLY A CA 1
ATOM 721 C C . GLY A 1 93 ? 7.484 -6.453 -4.549 1.00 88.38 93 GLY A C 1
ATOM 722 O O . GLY A 1 93 ? 7.219 -5.585 -3.720 1.00 88.38 93 GLY A O 1
ATOM 723 N N . VAL A 1 94 ? 6.532 -7.140 -5.186 1.00 86.31 94 VAL A N 1
ATOM 724 C CA . VAL A 1 94 ? 5.100 -6.883 -4.989 1.00 86.31 94 VAL A CA 1
ATOM 725 C C . VAL A 1 94 ? 4.673 -7.119 -3.539 1.00 86.31 94 VAL A C 1
ATOM 727 O O . VAL A 1 94 ? 3.970 -6.291 -2.967 1.00 86.31 94 VAL A O 1
ATOM 730 N N . GLN A 1 95 ? 5.119 -8.202 -2.899 1.00 87.75 95 GLN A N 1
ATOM 731 C CA . GLN A 1 95 ? 4.761 -8.462 -1.499 1.00 87.75 95 GLN A CA 1
ATOM 732 C C . GLN A 1 95 ? 5.396 -7.449 -0.542 1.00 87.75 95 GLN A C 1
ATOM 734 O O . GLN A 1 95 ? 4.729 -6.985 0.383 1.00 87.75 95 GLN A O 1
ATOM 739 N N . VAL A 1 96 ? 6.655 -7.070 -0.782 1.00 89.69 96 VAL A N 1
ATOM 740 C CA . VAL A 1 96 ? 7.356 -6.063 0.026 1.00 89.69 96 VAL A CA 1
ATOM 741 C C . VAL A 1 96 ? 6.670 -4.704 -0.093 1.00 89.69 96 VAL A C 1
ATOM 743 O O . VAL A 1 96 ? 6.388 -4.081 0.928 1.00 89.69 96 VAL A O 1
ATOM 746 N N . TRP A 1 97 ? 6.334 -4.269 -1.309 1.00 87.31 97 TRP A N 1
ATOM 747 C CA . TRP A 1 97 ? 5.614 -3.012 -1.514 1.00 87.31 97 TRP A CA 1
ATOM 748 C C . TRP A 1 97 ? 4.241 -3.031 -0.843 1.00 87.31 97 TRP A C 1
ATOM 750 O O . TRP A 1 97 ? 3.895 -2.093 -0.131 1.00 87.31 97 TRP A O 1
ATOM 760 N N . THR A 1 98 ? 3.476 -4.122 -0.975 1.00 85.88 98 THR A N 1
ATOM 761 C CA . THR A 1 98 ? 2.187 -4.219 -0.276 1.00 85.88 98 THR A CA 1
ATOM 762 C C . THR A 1 98 ? 2.344 -4.172 1.247 1.00 85.88 98 THR A C 1
ATOM 764 O O . THR A 1 98 ? 1.506 -3.584 1.929 1.00 85.88 98 THR A O 1
ATOM 767 N N . ALA A 1 99 ? 3.403 -4.766 1.802 1.00 87.06 99 ALA A N 1
ATOM 768 C CA . ALA A 1 99 ? 3.671 -4.686 3.235 1.00 87.06 99 ALA A CA 1
ATOM 769 C C . ALA A 1 99 ? 3.989 -3.247 3.677 1.00 87.06 99 ALA A C 1
ATOM 771 O O . ALA A 1 99 ? 3.494 -2.810 4.717 1.00 87.06 99 ALA A O 1
ATOM 772 N N . ILE A 1 100 ? 4.759 -2.502 2.876 1.00 87.44 100 ILE A N 1
ATOM 773 C CA . ILE A 1 100 ? 5.056 -1.081 3.113 1.00 87.44 100 ILE A CA 1
ATOM 774 C C . ILE A 1 100 ? 3.768 -0.251 3.082 1.00 87.44 100 ILE A C 1
ATOM 776 O O . ILE A 1 100 ? 3.505 0.488 4.032 1.00 87.44 100 ILE A O 1
ATOM 780 N N . ASP A 1 101 ? 2.936 -0.417 2.051 1.00 83.50 101 ASP A N 1
ATOM 781 C CA . ASP A 1 101 ? 1.654 0.290 1.931 1.00 83.50 101 ASP A CA 1
ATOM 782 C C . ASP A 1 101 ? 0.731 -0.021 3.120 1.00 83.50 101 ASP A C 1
ATOM 784 O O . ASP A 1 101 ? 0.165 0.884 3.740 1.00 83.50 101 ASP A O 1
ATOM 788 N N . GLY A 1 102 ? 0.628 -1.297 3.504 1.00 84.06 102 GLY A N 1
ATOM 789 C CA . GLY A 1 102 ? -0.152 -1.720 4.667 1.00 84.06 102 GLY A CA 1
ATOM 790 C C . GLY A 1 102 ? 0.348 -1.098 5.975 1.00 84.06 102 GLY A C 1
ATOM 791 O O . GLY A 1 102 ? -0.453 -0.622 6.784 1.00 84.06 102 GLY A O 1
ATOM 792 N N . ALA A 1 103 ? 1.668 -1.042 6.169 1.00 88.44 103 ALA A N 1
ATOM 793 C CA . ALA A 1 103 ? 2.277 -0.409 7.334 1.00 88.44 103 ALA A CA 1
ATOM 794 C C . ALA A 1 103 ? 2.033 1.109 7.361 1.00 88.44 103 ALA A C 1
ATOM 796 O O . ALA A 1 103 ? 1.715 1.655 8.418 1.00 88.44 103 ALA A O 1
ATOM 797 N N . ALA A 1 104 ? 2.118 1.784 6.212 1.00 86.81 104 ALA A N 1
ATOM 798 C CA . ALA A 1 104 ? 1.863 3.218 6.094 1.00 86.81 104 ALA A CA 1
ATOM 799 C C . ALA A 1 104 ? 0.399 3.575 6.410 1.00 86.81 104 ALA A C 1
ATOM 801 O O . ALA A 1 104 ? 0.133 4.551 7.121 1.00 86.81 104 ALA A O 1
ATOM 802 N N . ILE A 1 105 ? -0.554 2.758 5.950 1.00 83.81 105 ILE A N 1
ATOM 803 C CA . ILE A 1 105 ? -1.977 2.917 6.285 1.00 83.81 105 ILE A CA 1
ATOM 804 C C . ILE A 1 105 ? -2.194 2.713 7.786 1.00 83.81 105 ILE A C 1
ATOM 806 O O . ILE A 1 105 ? -2.837 3.542 8.432 1.00 83.81 105 ILE A O 1
ATOM 810 N N . LEU A 1 106 ? -1.628 1.652 8.368 1.00 86.31 106 LEU A N 1
ATOM 811 C CA . LEU A 1 106 ? -1.762 1.380 9.799 1.00 86.31 106 LEU A CA 1
ATOM 812 C C . LEU A 1 106 ? -1.154 2.503 10.652 1.00 86.31 106 LEU A C 1
ATOM 814 O O . LEU A 1 106 ? -1.785 2.955 11.607 1.00 86.31 106 LEU A O 1
ATOM 818 N N . ALA A 1 107 ? 0.031 2.995 10.287 1.00 88.56 107 ALA A N 1
ATOM 819 C CA . ALA A 1 107 ? 0.671 4.125 10.954 1.00 88.56 107 ALA A CA 1
ATOM 820 C C . ALA A 1 107 ? -0.204 5.388 10.883 1.00 88.56 107 ALA A C 1
ATOM 822 O O . ALA A 1 107 ? -0.391 6.069 11.892 1.00 88.56 107 ALA A O 1
ATOM 823 N N . SER A 1 108 ? -0.803 5.658 9.720 1.00 84.12 108 SER A N 1
ATOM 824 C CA . SER A 1 108 ? -1.726 6.783 9.525 1.00 84.12 108 SER A CA 1
ATOM 825 C C . SER A 1 108 ? -2.981 6.654 10.395 1.00 84.12 108 SER A C 1
ATOM 827 O O . SER A 1 108 ? -3.405 7.629 11.014 1.00 84.12 108 SER A O 1
ATOM 829 N N . LEU A 1 109 ? -3.551 5.449 10.507 1.00 87.81 109 LEU A N 1
ATOM 830 C CA . LEU A 1 109 ? -4.690 5.171 11.390 1.00 87.81 109 LEU A CA 1
ATOM 831 C C . LEU A 1 109 ? -4.341 5.390 12.863 1.00 87.81 109 LEU A C 1
ATOM 833 O O . LEU A 1 109 ? -5.125 5.997 13.591 1.00 87.81 109 LEU A O 1
ATOM 837 N N . VAL A 1 110 ? -3.166 4.933 13.300 1.00 89.62 110 VAL A N 1
ATOM 838 C CA . VAL A 1 110 ? -2.684 5.156 14.670 1.00 89.62 110 VAL A CA 1
ATOM 839 C C . VAL A 1 110 ? -2.492 6.648 14.936 1.00 89.62 110 VAL A C 1
ATOM 841 O O . VAL A 1 110 ? -2.933 7.140 15.974 1.00 89.62 110 VAL A O 1
ATOM 844 N N . LEU A 1 111 ? -1.903 7.391 13.997 1.00 90.25 111 LEU A N 1
ATOM 845 C CA . LEU A 1 111 ? -1.728 8.836 14.130 1.00 90.25 111 LEU A CA 1
ATOM 846 C C . LEU A 1 111 ? -3.077 9.558 14.247 1.00 90.25 111 LEU A C 1
ATOM 848 O O . LEU A 1 111 ? -3.257 10.381 15.144 1.00 90.25 111 LEU A O 1
ATOM 852 N N . LEU A 1 112 ? -4.041 9.215 13.388 1.00 86.88 112 LEU A N 1
ATOM 853 C CA . LEU A 1 112 ? -5.399 9.763 13.446 1.00 86.88 112 LEU A CA 1
ATOM 854 C C . LEU A 1 112 ? -6.096 9.420 14.763 1.00 86.88 112 LEU A C 1
ATOM 856 O O . LEU A 1 112 ? -6.740 10.285 15.354 1.00 86.88 112 LEU A O 1
ATOM 860 N N . PHE A 1 113 ? -5.947 8.186 15.243 1.00 86.69 113 PHE A N 1
ATOM 861 C CA . PHE A 1 113 ? -6.496 7.751 16.522 1.00 86.69 113 PHE A CA 1
ATOM 862 C C . PHE A 1 113 ? -5.945 8.582 17.687 1.00 86.69 113 PHE A C 1
ATOM 864 O O . PHE A 1 113 ? -6.712 9.059 18.527 1.00 86.69 113 PHE A O 1
ATOM 871 N N . VAL A 1 114 ? -4.625 8.788 17.717 1.00 89.75 114 VAL A N 1
ATOM 872 C CA . VAL A 1 114 ? -3.954 9.609 18.733 1.00 89.75 114 VAL A CA 1
ATOM 873 C C . VAL A 1 114 ? -4.417 11.064 18.647 1.00 89.75 114 VAL A C 1
ATOM 875 O O . VAL A 1 114 ? -4.734 11.656 19.677 1.00 89.75 114 VAL A O 1
ATOM 878 N N . LEU A 1 115 ? -4.520 11.623 17.437 1.00 89.19 115 LEU A N 1
ATOM 879 C CA . LEU A 1 115 ? -4.937 13.009 17.212 1.00 89.19 115 LEU A CA 1
ATOM 880 C C . LEU A 1 115 ? -6.395 13.264 17.623 1.00 89.19 115 LEU A C 1
ATOM 882 O O . LEU A 1 115 ? -6.691 14.296 18.224 1.00 89.19 115 LEU A O 1
ATOM 886 N N . LEU A 1 116 ? -7.305 12.329 17.330 1.00 86.50 116 LEU A N 1
ATOM 887 C CA . LEU A 1 116 ? -8.708 12.426 17.747 1.00 86.50 116 LEU A CA 1
ATOM 888 C C . LEU A 1 116 ? -8.878 12.332 19.269 1.00 86.50 116 LEU A C 1
ATOM 890 O O . LEU A 1 116 ? -9.894 12.798 19.787 1.00 86.50 116 LEU A O 1
ATOM 894 N N . ALA A 1 117 ? -7.922 11.708 19.969 1.00 83.19 117 ALA A N 1
ATOM 895 C CA . ALA A 1 117 ? -7.925 11.497 21.416 1.00 83.19 117 ALA A CA 1
ATOM 896 C C . ALA A 1 117 ? -9.313 11.083 21.965 1.00 83.19 117 ALA A C 1
ATOM 898 O O . ALA A 1 117 ? -9.884 11.781 22.816 1.00 83.19 117 ALA A O 1
ATOM 899 N N . PRO A 1 118 ? -9.907 9.980 21.466 1.00 80.94 118 PRO A N 1
ATOM 900 C CA . PRO A 1 118 ? -11.282 9.617 21.782 1.00 80.94 118 PRO A CA 1
ATOM 901 C C . PRO A 1 118 ? -11.478 9.410 23.288 1.00 80.94 118 PRO A C 1
ATOM 903 O O . PRO A 1 118 ? -10.885 8.526 23.900 1.00 80.94 118 PRO A O 1
ATOM 906 N N . ARG A 1 119 ? -12.351 10.226 23.894 1.00 82.56 119 ARG A N 1
ATOM 907 C CA . ARG A 1 119 ? -12.609 10.209 25.347 1.00 82.56 119 ARG A CA 1
ATOM 908 C C . ARG A 1 119 ? -13.735 9.265 25.768 1.00 82.56 119 ARG A C 1
ATOM 910 O O . ARG A 1 119 ? -13.811 8.869 26.928 1.00 82.56 119 ARG A O 1
ATOM 917 N N . HIS A 1 120 ? -14.631 8.910 24.847 1.00 85.56 120 HIS A N 1
ATOM 918 C CA . HIS A 1 120 ? -15.779 8.058 25.149 1.00 85.56 120 HIS A CA 1
ATOM 919 C C . HIS A 1 120 ? -15.412 6.569 25.063 1.00 85.56 120 HIS A C 1
ATOM 921 O O . HIS A 1 120 ? -14.743 6.144 24.124 1.00 85.56 120 HIS A O 1
ATOM 927 N N . ARG A 1 121 ? -15.927 5.743 25.986 1.00 83.19 121 ARG A N 1
ATOM 928 C CA . ARG A 1 121 ? -15.623 4.295 26.067 1.00 83.19 121 ARG A CA 1
ATOM 929 C C . ARG A 1 121 ? -15.958 3.506 24.794 1.00 83.19 121 ARG A C 1
ATOM 931 O O . ARG A 1 121 ? -15.338 2.484 24.529 1.00 83.19 121 ARG A O 1
ATOM 938 N N . LEU A 1 122 ? -16.936 3.974 24.017 1.00 86.62 122 LEU A N 1
ATOM 939 C CA . LEU A 1 122 ? -17.309 3.377 22.727 1.00 86.62 122 LEU A CA 1
ATOM 940 C C . LEU A 1 122 ? -16.560 3.976 21.533 1.00 86.62 122 LEU A C 1
ATOM 942 O O . LEU A 1 122 ? -16.538 3.356 20.478 1.00 86.62 122 LEU A O 1
ATOM 946 N N . ALA A 1 123 ? -15.943 5.151 21.672 1.00 86.31 123 ALA A N 1
ATOM 947 C CA . ALA A 1 123 ? -15.312 5.826 20.540 1.00 86.31 123 ALA A CA 1
ATOM 948 C C . ALA A 1 123 ? -14.108 5.039 20.005 1.00 86.31 123 ALA A C 1
ATOM 950 O O . ALA A 1 123 ? -13.943 4.939 18.795 1.00 86.31 123 ALA A O 1
ATOM 951 N N . THR A 1 124 ? -13.329 4.404 20.885 1.00 89.62 124 THR A N 1
ATOM 952 C CA . THR A 1 124 ? -12.196 3.560 20.486 1.00 89.62 124 THR A CA 1
ATOM 953 C C . THR A 1 124 ? -12.609 2.367 19.621 1.00 89.62 124 THR A C 1
ATOM 955 O O . THR A 1 124 ? -12.135 2.277 18.489 1.00 89.62 124 THR A O 1
ATOM 958 N N . PRO A 1 125 ? -13.486 1.450 20.075 1.00 89.25 125 PRO A N 1
ATOM 959 C CA . PRO A 1 125 ? -13.849 0.309 19.243 1.00 89.25 125 PRO A CA 1
ATOM 960 C C . PRO A 1 125 ? -14.654 0.714 18.001 1.00 89.25 125 PRO A C 1
ATOM 962 O O . PRO A 1 125 ? -14.519 0.075 16.963 1.00 89.25 125 PRO A O 1
ATOM 965 N N . VAL A 1 126 ? -15.442 1.795 18.063 1.00 88.19 126 VAL A N 1
ATOM 966 C CA . VAL A 1 126 ? -16.158 2.320 16.888 1.00 88.19 126 VAL A CA 1
ATOM 967 C C . VAL A 1 126 ? -15.190 2.885 15.846 1.00 88.19 126 VAL A C 1
ATOM 969 O O . VAL A 1 126 ? -15.377 2.624 14.662 1.00 88.19 126 VAL A O 1
ATOM 972 N N . PHE A 1 127 ? -14.134 3.592 16.257 1.00 89.94 127 PHE A N 1
ATOM 973 C CA . PHE A 1 127 ? -13.091 4.068 15.344 1.00 89.94 127 PHE A CA 1
ATOM 974 C C . PHE A 1 127 ? -12.462 2.907 14.565 1.00 89.94 127 PHE A C 1
ATOM 976 O O . PHE A 1 127 ? -12.435 2.927 13.336 1.00 89.94 127 PHE A O 1
ATOM 983 N N . TRP A 1 128 ? -12.019 1.862 15.272 1.00 89.94 128 TRP A N 1
ATOM 984 C CA . TRP A 1 128 ? -11.381 0.699 14.648 1.00 89.94 128 TRP A CA 1
ATOM 985 C C . TRP A 1 128 ? -12.348 -0.132 13.805 1.00 89.94 128 TRP A C 1
ATOM 987 O O . TRP A 1 128 ? -11.933 -0.694 12.7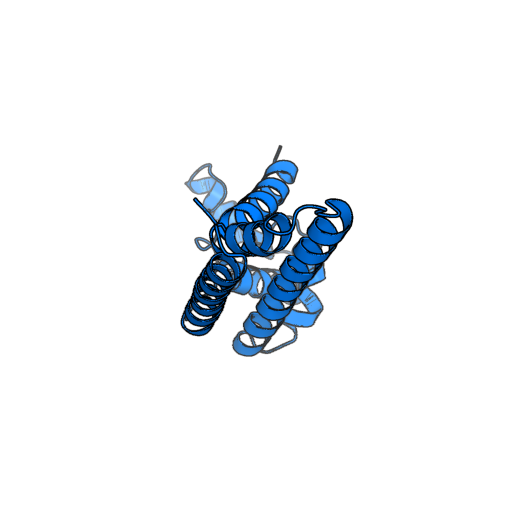93 1.00 89.94 128 TRP A O 1
ATOM 997 N N . LEU A 1 129 ? -13.629 -0.176 14.180 1.00 89.69 129 LEU A N 1
ATOM 998 C CA . LEU A 1 129 ? -14.684 -0.773 13.366 1.00 89.69 129 LEU A CA 1
ATOM 999 C C . LEU A 1 129 ? -14.870 -0.014 12.048 1.00 89.69 129 LEU A C 1
ATOM 1001 O O . LEU A 1 129 ? -14.882 -0.636 10.990 1.00 89.69 129 LEU A O 1
ATOM 1005 N N . ILE A 1 130 ? -14.991 1.315 12.096 1.00 86.69 130 ILE A N 1
ATOM 1006 C CA . ILE A 1 130 ? -15.155 2.155 10.899 1.00 86.69 130 ILE A CA 1
ATOM 1007 C C . ILE A 1 130 ? -13.930 2.026 9.990 1.00 86.69 130 ILE A C 1
ATOM 1009 O O . ILE A 1 130 ? -14.092 1.818 8.790 1.00 86.69 130 ILE A O 1
ATOM 1013 N N . ALA A 1 131 ? -12.722 2.076 10.559 1.00 86.69 131 ALA A N 1
ATOM 1014 C CA . ALA A 1 131 ? -11.478 1.896 9.814 1.00 86.69 131 ALA A CA 1
ATOM 1015 C C . ALA A 1 131 ? -11.422 0.538 9.088 1.00 86.69 131 ALA A C 1
ATOM 1017 O O . ALA A 1 131 ? -11.014 0.474 7.932 1.00 86.69 131 ALA A O 1
ATOM 1018 N N . ALA A 1 132 ? -11.882 -0.535 9.738 1.00 84.69 132 ALA A N 1
ATOM 1019 C CA . ALA A 1 132 ? -11.914 -1.878 9.158 1.00 84.69 132 ALA A CA 1
ATOM 1020 C C . ALA A 1 132 ? -13.057 -2.098 8.155 1.00 84.69 132 ALA A C 1
ATOM 1022 O O . ALA A 1 132 ? -12.941 -2.942 7.267 1.00 84.69 132 ALA A O 1
ATOM 1023 N N . TYR A 1 133 ? -14.176 -1.384 8.315 1.00 82.06 133 TYR A N 1
A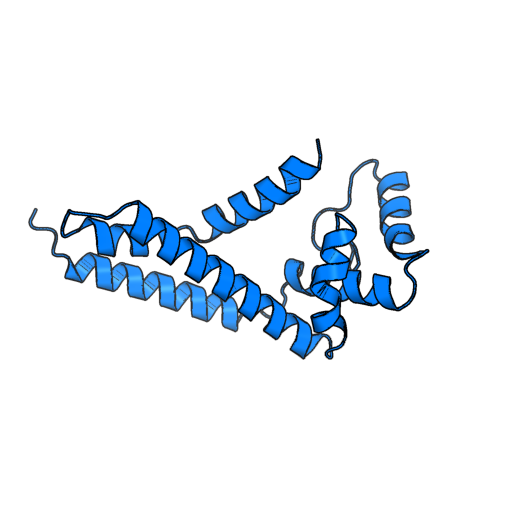TOM 1024 C CA . TYR A 1 133 ? -15.355 -1.502 7.453 1.00 82.06 133 TYR A CA 1
ATOM 1025 C C . TYR A 1 133 ? -15.228 -0.686 6.165 1.00 82.06 133 TYR A C 1
ATOM 1027 O O . TYR A 1 133 ? -15.655 -1.142 5.104 1.00 82.06 133 TYR A O 1
ATOM 1035 N N . PHE A 1 134 ? -14.576 0.479 6.238 1.00 74.75 134 PHE A N 1
ATOM 1036 C CA . PHE A 1 134 ? -14.279 1.334 5.091 1.00 74.75 134 PHE A CA 1
ATOM 1037 C C . PHE A 1 134 ? -12.780 1.358 4.706 1.00 74.75 134 PHE A C 1
ATOM 1039 O O . PHE A 1 134 ? -12.212 2.447 4.596 1.00 74.75 134 PHE A O 1
ATOM 1046 N N . PRO A 1 135 ? -12.130 0.212 4.396 1.00 60.91 135 PRO A N 1
ATOM 1047 C CA . PRO A 1 135 ? -10.823 0.220 3.742 1.00 60.91 135 PRO A CA 1
ATOM 1048 C C . PRO A 1 135 ? -10.755 1.130 2.499 1.00 60.91 135 PRO A C 1
ATOM 1050 O O . PRO A 1 135 ? -9.753 1.836 2.355 1.00 60.91 135 PRO A O 1
ATOM 1053 N N . PRO A 1 136 ? -11.788 1.196 1.618 1.00 53.56 136 PRO A N 1
ATOM 1054 C CA . PRO A 1 136 ? -11.692 2.009 0.413 1.00 53.56 136 PRO A CA 1
ATOM 1055 C C . PRO A 1 136 ? -11.680 3.512 0.686 1.00 53.56 136 PRO A C 1
ATOM 1057 O O . PRO A 1 136 ? -11.167 4.228 -0.151 1.00 53.56 136 PRO A O 1
ATOM 1060 N N . LEU A 1 137 ? -12.119 4.020 1.847 1.00 54.78 137 LEU A N 1
ATOM 1061 C CA . LEU A 1 137 ? -12.077 5.469 2.100 1.00 54.78 137 LEU A CA 1
ATOM 1062 C C . LEU A 1 137 ? -10.632 6.002 2.140 1.00 54.78 137 LEU A C 1
ATOM 1064 O O . LEU A 1 137 ? -10.356 7.107 1.679 1.00 54.78 137 LEU A O 1
ATOM 1068 N N . PHE A 1 138 ? -9.691 5.201 2.648 1.00 55.38 138 PHE A N 1
ATOM 1069 C CA . PHE A 1 138 ? -8.266 5.547 2.657 1.00 55.38 138 PHE A CA 1
ATOM 1070 C C . PHE A 1 138 ? -7.597 5.277 1.308 1.00 55.38 138 PHE A C 1
ATOM 1072 O O . PHE A 1 138 ? -6.733 6.051 0.897 1.00 55.38 138 PHE A O 1
ATOM 1079 N N . ALA A 1 139 ? -8.027 4.232 0.594 1.00 52.22 139 ALA A N 1
ATOM 1080 C CA . ALA A 1 139 ? -7.591 3.983 -0.778 1.00 52.22 139 ALA A CA 1
ATOM 1081 C C . ALA A 1 139 ? -8.065 5.095 -1.734 1.00 52.22 139 ALA A C 1
ATOM 1083 O O . ALA A 1 139 ? -7.287 5.532 -2.576 1.00 52.22 139 ALA A O 1
ATOM 1084 N N . ASP A 1 140 ? -9.280 5.613 -1.546 1.00 51.91 140 ASP A N 1
ATOM 1085 C CA . ASP A 1 140 ? -9.879 6.723 -2.291 1.00 51.91 140 ASP A CA 1
ATOM 1086 C C . ASP A 1 140 ? -9.262 8.067 -1.901 1.00 51.91 140 ASP A C 1
ATOM 1088 O O . ASP A 1 140 ? -9.072 8.918 -2.764 1.00 51.91 140 ASP A O 1
ATOM 1092 N N . LEU A 1 141 ? -8.868 8.268 -0.638 1.00 51.38 141 LEU A N 1
ATOM 1093 C CA . LEU A 1 141 ? -8.042 9.416 -0.245 1.00 51.38 141 LEU A CA 1
ATOM 1094 C C . LEU A 1 141 ? -6.650 9.349 -0.893 1.00 51.38 141 LEU A C 1
ATOM 1096 O O . LEU A 1 141 ? -6.180 10.354 -1.422 1.00 51.38 141 LEU A O 1
ATOM 1100 N N . ALA A 1 142 ? -6.013 8.175 -0.931 1.00 51.84 142 ALA A N 1
ATOM 1101 C CA . ALA A 1 142 ? -4.732 7.972 -1.613 1.00 51.84 142 ALA A CA 1
ATOM 1102 C C . ALA A 1 142 ? -4.850 8.097 -3.148 1.00 51.84 142 ALA A C 1
ATOM 1104 O O . ALA A 1 142 ? -3.955 8.627 -3.811 1.00 51.84 142 ALA A O 1
ATOM 1105 N N . ALA A 1 143 ? -5.952 7.631 -3.739 1.00 50.69 143 ALA A N 1
ATOM 1106 C CA . ALA A 1 143 ? -6.260 7.800 -5.158 1.00 50.69 143 ALA A CA 1
ATOM 1107 C C . ALA A 1 143 ? -6.630 9.258 -5.483 1.00 50.69 143 ALA A C 1
ATOM 1109 O O . ALA A 1 143 ? -6.206 9.791 -6.507 1.00 50.69 143 ALA A O 1
ATOM 1110 N N . GLY A 1 144 ? -7.338 9.938 -4.581 1.00 45.66 144 GLY A N 1
ATOM 1111 C CA . GLY A 1 144 ? -7.668 11.358 -4.651 1.00 45.66 144 GLY A CA 1
ATOM 1112 C C . GLY A 1 144 ? -6.432 12.250 -4.551 1.00 45.66 144 GLY A C 1
ATOM 1113 O O . GLY A 1 144 ? -6.324 13.217 -5.300 1.00 45.66 144 GLY A O 1
ATOM 1114 N N . GLN A 1 145 ? -5.443 11.884 -3.728 1.00 48.09 145 GLN A N 1
ATOM 1115 C CA . GLN A 1 145 ? -4.126 12.534 -3.706 1.00 48.09 145 GLN A CA 1
ATOM 1116 C C . GLN A 1 145 ? -3.357 12.330 -5.021 1.00 48.09 145 GLN A C 1
ATOM 1118 O O . GLN A 1 145 ? -2.755 13.276 -5.530 1.00 48.09 145 GLN A O 1
ATOM 1123 N N . ARG A 1 146 ? -3.442 11.140 -5.636 1.00 47.62 146 ARG A N 1
ATOM 1124 C CA . ARG A 1 146 ? -2.922 10.895 -6.997 1.00 47.62 146 ARG A CA 1
ATOM 1125 C C . ARG A 1 146 ? -3.672 11.694 -8.074 1.00 47.62 146 ARG A C 1
ATOM 1127 O O . ARG A 1 146 ? -3.060 12.090 -9.061 1.00 47.62 146 ARG A O 1
ATOM 1134 N N . GLY A 1 147 ? -4.968 11.955 -7.893 1.00 36.38 147 GLY A N 1
ATOM 1135 C CA . GLY A 1 147 ? -5.790 12.779 -8.788 1.00 36.38 147 GLY A CA 1
ATOM 1136 C C . GLY A 1 147 ? -5.569 14.289 -8.632 1.00 36.38 147 GLY A C 1
ATOM 1137 O O . GLY A 1 147 ? -5.652 15.019 -9.615 1.00 36.38 147 GLY A O 1
ATOM 1138 N N . ALA A 1 148 ? -5.235 14.764 -7.429 1.00 36.47 148 ALA A N 1
ATOM 1139 C CA . ALA A 1 148 ? -4.957 16.177 -7.159 1.00 36.47 148 ALA A CA 1
ATOM 1140 C C . ALA A 1 148 ? -3.663 16.677 -7.831 1.00 36.47 148 ALA A C 1
ATOM 1142 O O . ALA A 1 148 ? -3.576 17.848 -8.177 1.00 36.47 148 ALA A O 1
ATOM 1143 N N . LEU A 1 149 ? -2.698 15.783 -8.084 1.00 39.56 149 LEU A N 1
ATOM 1144 C CA . LEU A 1 149 ? -1.500 16.048 -8.898 1.00 39.56 149 LEU A CA 1
ATOM 1145 C C . LEU A 1 149 ? -1.777 16.083 -10.416 1.00 39.56 149 LEU A C 1
ATOM 1147 O O . LEU A 1 149 ? -0.861 16.348 -11.189 1.00 39.56 149 LEU A O 1
ATOM 1151 N N . ARG A 1 150 ? -3.007 15.773 -10.856 1.00 42.94 150 ARG A N 1
ATOM 1152 C CA . ARG A 1 150 ? -3.416 15.698 -12.273 1.00 42.94 150 ARG A CA 1
ATOM 1153 C C . ARG A 1 150 ? -4.340 16.848 -12.706 1.00 42.94 150 ARG A C 1
ATOM 1155 O O . ARG A 1 150 ? -5.062 16.690 -13.689 1.00 42.94 150 ARG A O 1
ATOM 1162 N N . ARG A 1 151 ? -4.352 17.968 -11.976 1.00 33.62 151 ARG A N 1
ATOM 1163 C CA . ARG A 1 151 ? -4.983 19.220 -12.426 1.00 33.62 151 ARG A CA 1
ATOM 1164 C C . ARG A 1 151 ? -3.940 20.227 -12.867 1.00 33.62 151 ARG A C 1
ATOM 1166 O O . ARG A 1 151 ? -2.916 20.332 -12.162 1.00 33.62 151 ARG A O 1
#

pLDDT: mean 78.68, std 14.05, range [33.62, 93.81]